Protein AF-A0A427CCU2-F1 (afdb_monomer_lite)

Radius of gyration: 13.01 Å; chains: 1; bounding box: 30×28×34 Å

pLDDT: mean 86.96, std 11.33, range [56.69, 97.38]

Foldseek 3Di:
DAKAKKKFAQDDPVQLQVLVCVQLPDWDFPDDDPQAWTWTDDVPKIWIWGDDDRIIIIMIPPDPSAPYHVRVQQSSQVSRQGKMKAQRPDRHRDRPPPRQWIWIQHPVGIDIDGDD

Secondary structure (DSSP, 8-state):
-EEEEEEEES--HHHHHHHHHHHH---EEEEEETTTEEEEEETTEEEEEEEETTEEEEEEEEE-S-SSHHHHHHHHHHHHTS-EEE-SS-SSSSPPTT-S-EEEE-SS-EEEE---

Structure (mmCIF, N/CA/C/O backbone):
data_AF-A0A427CCU2-F1
#
_entry.id   AF-A0A427CCU2-F1
#
loop_
_atom_site.group_PDB
_atom_site.id
_atom_site.type_symbol
_atom_site.label_atom_id
_atom_site.label_alt_id
_atom_site.label_comp_id
_atom_site.label_asym_id
_atom_site.label_entity_id
_atom_site.label_seq_id
_atom_site.pdbx_PDB_ins_code
_atom_site.Cartn_x
_atom_site.Cartn_y
_atom_site.Cartn_z
_atom_site.occupancy
_atom_site.B_iso_or_equiv
_atom_site.auth_seq_id
_atom_site.auth_comp_id
_atom_site.auth_asym_id
_atom_site.auth_atom_id
_atom_site.pdbx_PDB_model_num
ATOM 1 N N . MET A 1 1 ? -8.119 6.018 -14.818 1.00 58.94 1 MET A N 1
ATOM 2 C CA . MET A 1 1 ? -7.054 5.086 -14.407 1.00 58.94 1 MET A CA 1
ATOM 3 C C . MET A 1 1 ? -6.780 5.467 -12.977 1.00 58.94 1 MET A C 1
ATOM 5 O O . MET A 1 1 ? -6.551 6.650 -12.763 1.00 58.94 1 MET A O 1
ATOM 9 N N . SER A 1 2 ? -7.016 4.557 -12.040 1.00 65.31 2 SER A N 1
ATOM 10 C CA . SER A 1 2 ? -7.028 4.913 -10.624 1.00 65.31 2 SER A CA 1
ATOM 11 C C . SER A 1 2 ? -5.608 4.917 -10.090 1.00 65.31 2 SER A C 1
ATOM 13 O O . SER A 1 2 ? -4.770 4.120 -10.517 1.00 65.31 2 SER A O 1
ATOM 15 N N . GLU A 1 3 ? -5.356 5.835 -9.177 1.00 86.62 3 GLU A N 1
ATOM 16 C CA . GLU A 1 3 ? -4.120 5.912 -8.427 1.00 86.62 3 GLU A CA 1
ATOM 17 C C . GLU A 1 3 ? -4.470 5.607 -6.976 1.00 86.62 3 GLU A C 1
ATOM 19 O O . GLU A 1 3 ? -5.476 6.102 -6.467 1.00 86.62 3 GLU A O 1
ATOM 24 N N . VAL A 1 4 ? -3.716 4.707 -6.352 1.00 91.75 4 VAL A N 1
ATOM 25 C CA . VAL A 1 4 ? -4.031 4.211 -5.009 1.00 91.75 4 VAL A CA 1
ATOM 26 C C . VAL A 1 4 ? -2.793 4.214 -4.139 1.00 91.75 4 VAL A C 1
ATOM 28 O O . VAL A 1 4 ? -1.684 3.990 -4.634 1.00 91.75 4 VAL A O 1
ATOM 31 N N . ALA A 1 5 ? -3.001 4.410 -2.841 1.00 92.88 5 ALA A N 1
ATOM 32 C CA . ALA A 1 5 ? -1.922 4.372 -1.875 1.00 92.88 5 ALA A CA 1
ATOM 33 C C . ALA A 1 5 ? -2.321 3.857 -0.504 1.00 92.88 5 ALA A C 1
ATOM 35 O O . ALA A 1 5 ? -3.484 3.911 -0.095 1.00 92.88 5 ALA A O 1
ATOM 36 N N . ALA A 1 6 ? -1.320 3.327 0.193 1.00 93.69 6 ALA A N 1
ATOM 37 C CA . ALA A 1 6 ? -1.458 2.824 1.544 1.00 93.69 6 ALA A CA 1
ATOM 38 C C . ALA A 1 6 ? -0.113 2.815 2.288 1.00 93.69 6 ALA A C 1
ATOM 40 O O . ALA A 1 6 ? 0.938 2.572 1.696 1.00 93.69 6 ALA A O 1
ATOM 41 N N . TYR A 1 7 ? -0.173 2.988 3.606 1.00 93.19 7 TYR A N 1
ATOM 42 C CA . TYR A 1 7 ? 0.906 2.704 4.544 1.00 93.19 7 TYR A CA 1
ATOM 43 C C . TYR A 1 7 ? 0.769 1.288 5.088 1.00 93.19 7 TYR A C 1
ATOM 45 O O . TYR A 1 7 ? -0.250 0.936 5.676 1.00 93.19 7 TYR A O 1
ATOM 53 N N . VAL A 1 8 ? 1.813 0.483 4.960 1.00 94.06 8 VAL A N 1
ATOM 54 C CA . VAL A 1 8 ? 1.890 -0.880 5.485 1.00 94.06 8 VAL A CA 1
ATOM 55 C C . VAL A 1 8 ? 2.812 -0.892 6.697 1.00 94.06 8 VAL A C 1
ATOM 57 O O . VAL A 1 8 ? 3.975 -0.509 6.596 1.00 94.06 8 VAL A O 1
ATOM 60 N N . LEU A 1 9 ? 2.317 -1.339 7.851 1.00 93.00 9 LEU A N 1
ATOM 61 C CA . LEU A 1 9 ? 3.073 -1.298 9.103 1.00 93.00 9 LEU A CA 1
ATOM 62 C C . LEU A 1 9 ? 3.764 -2.638 9.380 1.00 93.00 9 LEU A C 1
ATOM 64 O O . LEU A 1 9 ? 3.127 -3.693 9.353 1.00 93.00 9 LEU A O 1
ATOM 68 N N . GLY A 1 10 ? 5.058 -2.594 9.718 1.00 88.69 10 GLY A N 1
ATOM 69 C CA . GLY A 1 10 ? 5.796 -3.755 10.233 1.00 88.69 10 GLY A CA 1
ATOM 70 C C . GLY A 1 10 ? 6.013 -4.894 9.230 1.00 88.69 10 GLY A C 1
ATOM 71 O O . GLY A 1 10 ? 6.199 -6.041 9.641 1.00 88.69 10 GLY A O 1
ATOM 72 N N . VAL A 1 11 ? 5.981 -4.602 7.928 1.00 91.19 11 VAL A N 1
ATOM 73 C CA . VAL A 1 11 ? 6.199 -5.585 6.858 1.00 91.19 11 VAL A CA 1
ATOM 74 C C . VAL A 1 11 ? 7.489 -5.282 6.102 1.00 91.19 11 VAL A C 1
ATOM 76 O O . VAL A 1 11 ? 7.848 -4.131 5.887 1.00 91.19 11 VAL A O 1
ATOM 79 N N . ASP A 1 12 ? 8.177 -6.346 5.694 1.00 90.88 12 ASP A N 1
ATOM 80 C CA . ASP A 1 12 ? 9.337 -6.286 4.808 1.00 90.88 12 ASP A CA 1
ATOM 81 C C . ASP A 1 12 ? 8.938 -5.907 3.369 1.00 90.88 12 ASP A C 1
ATOM 83 O O . ASP A 1 12 ? 7.979 -6.456 2.817 1.00 90.88 12 ASP A O 1
ATOM 87 N N . GLU A 1 13 ? 9.713 -5.021 2.741 1.00 91.94 13 GLU A N 1
ATOM 88 C CA . GLU A 1 13 ? 9.486 -4.544 1.367 1.00 91.94 13 GLU A CA 1
ATOM 89 C C . GLU A 1 13 ? 9.368 -5.699 0.371 1.00 91.94 13 GLU A C 1
ATOM 91 O O . GLU A 1 13 ? 8.454 -5.718 -0.456 1.00 91.94 13 GLU A O 1
ATOM 96 N N . GLY A 1 14 ? 10.227 -6.714 0.483 1.00 92.62 14 GLY A N 1
ATOM 97 C CA . GLY A 1 14 ? 10.215 -7.868 -0.410 1.00 92.62 14 GLY A CA 1
ATOM 98 C C . GLY A 1 14 ? 8.897 -8.639 -0.354 1.00 92.62 14 GLY A C 1
ATOM 99 O O . GLY A 1 14 ? 8.401 -9.086 -1.391 1.00 92.62 14 GLY A O 1
ATOM 100 N N . ARG A 1 15 ? 8.278 -8.752 0.828 1.00 95.12 15 ARG A N 1
ATOM 101 C CA . ARG A 1 15 ? 6.945 -9.367 0.971 1.00 95.12 15 ARG A CA 1
ATOM 102 C C . ARG A 1 15 ? 5.857 -8.525 0.310 1.00 95.12 15 ARG A C 1
ATOM 104 O O . ARG A 1 15 ? 5.004 -9.093 -0.373 1.00 95.12 15 ARG A O 1
ATOM 111 N N . ALA A 1 16 ? 5.894 -7.205 0.486 1.00 95.06 16 ALA A N 1
ATOM 112 C CA . ALA A 1 16 ? 4.944 -6.295 -0.151 1.00 95.06 16 ALA A CA 1
ATOM 113 C C . ALA A 1 16 ? 5.056 -6.352 -1.685 1.00 95.06 16 ALA A C 1
ATOM 115 O O . ALA A 1 16 ? 4.061 -6.587 -2.371 1.00 95.06 16 ALA A O 1
ATOM 116 N N . VAL A 1 17 ? 6.273 -6.254 -2.227 1.00 95.38 17 VAL A N 1
ATOM 117 C CA . VAL A 1 17 ? 6.535 -6.326 -3.674 1.00 95.38 17 VAL A CA 1
ATOM 118 C C . VAL A 1 17 ? 6.153 -7.691 -4.251 1.00 95.38 17 VAL A C 1
ATOM 120 O O . VAL A 1 17 ? 5.571 -7.758 -5.336 1.00 95.38 17 VAL A O 1
ATOM 123 N N . ALA A 1 18 ? 6.420 -8.788 -3.536 1.00 96.25 18 ALA A N 1
ATOM 124 C CA . ALA A 1 18 ? 6.018 -10.127 -3.969 1.00 96.25 18 ALA A CA 1
ATOM 125 C C . ALA A 1 18 ? 4.491 -10.269 -4.059 1.00 96.25 18 ALA A C 1
ATOM 127 O O . ALA A 1 18 ? 3.981 -10.823 -5.037 1.00 96.25 18 ALA A O 1
ATOM 128 N N . LEU A 1 19 ? 3.755 -9.734 -3.079 1.00 97.38 19 LEU A N 1
ATOM 129 C CA . LEU A 1 19 ? 2.295 -9.724 -3.112 1.00 97.38 19 LEU A CA 1
ATOM 130 C C . LEU A 1 19 ? 1.772 -8.887 -4.287 1.00 97.38 19 LEU A C 1
ATOM 132 O O . LEU A 1 19 ? 0.932 -9.366 -5.046 1.00 97.38 19 LEU A O 1
ATOM 136 N N . LEU A 1 20 ? 2.293 -7.676 -4.486 1.00 96.94 20 LEU A N 1
ATOM 137 C CA . LEU A 1 20 ? 1.895 -6.810 -5.602 1.00 96.94 20 LEU A CA 1
ATOM 138 C C . LEU A 1 20 ? 2.183 -7.461 -6.960 1.00 96.94 20 LEU A C 1
ATOM 140 O O . LEU A 1 20 ? 1.33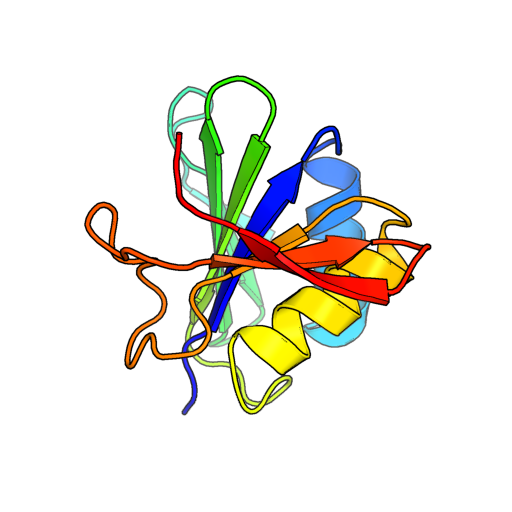8 -7.429 -7.856 1.00 96.94 20 LEU A O 1
ATOM 144 N N . SER A 1 21 ? 3.326 -8.139 -7.082 1.00 96.75 21 SER A N 1
ATOM 145 C CA . SER A 1 21 ? 3.702 -8.871 -8.296 1.00 96.75 21 SER A CA 1
ATOM 146 C C . SER A 1 21 ? 2.723 -9.999 -8.639 1.00 96.75 21 SER A C 1
ATOM 148 O O . SER A 1 21 ? 2.561 -10.347 -9.808 1.00 96.75 21 SER A O 1
ATOM 150 N N . SER A 1 22 ? 2.040 -10.574 -7.641 1.00 96.38 22 SER A N 1
ATOM 151 C CA . SER A 1 22 ? 1.050 -11.637 -7.870 1.00 96.38 22 SER A CA 1
ATOM 152 C C . SER A 1 22 ? -0.216 -11.150 -8.590 1.00 96.38 22 SER A C 1
ATOM 154 O O . SER A 1 22 ? -0.908 -11.956 -9.209 1.00 96.38 22 SER A O 1
ATOM 156 N N . VAL A 1 23 ? -0.494 -9.842 -8.543 1.00 96.44 23 VAL A N 1
ATOM 157 C CA . VAL A 1 23 ? -1.668 -9.211 -9.170 1.00 96.44 23 VAL A CA 1
ATOM 158 C C . VAL A 1 23 ? -1.277 -8.417 -10.413 1.00 96.44 23 VAL A C 1
ATOM 160 O O . VAL A 1 23 ? -1.930 -8.526 -11.448 1.00 96.44 23 VAL A O 1
ATOM 163 N N . LEU A 1 24 ? -0.206 -7.626 -10.324 1.00 95.19 24 LEU A N 1
ATOM 164 C CA . LEU A 1 24 ? 0.224 -6.699 -11.377 1.00 95.19 24 LEU A CA 1
ATOM 165 C C . LEU A 1 24 ? 1.106 -7.370 -12.443 1.00 95.19 24 LEU A C 1
ATOM 167 O O . LEU A 1 24 ? 1.358 -6.787 -13.497 1.00 95.19 24 LEU A O 1
ATOM 171 N N . GLY A 1 25 ? 1.554 -8.601 -12.186 1.00 94.56 25 GLY A N 1
ATOM 172 C CA . GLY A 1 25 ? 2.579 -9.277 -12.972 1.00 94.56 25 GLY A CA 1
ATOM 173 C C . GLY A 1 25 ? 3.992 -8.994 -12.447 1.00 94.56 25 GLY A C 1
ATOM 174 O O . GLY A 1 25 ? 4.158 -8.302 -11.444 1.00 94.56 25 GLY A O 1
ATOM 175 N N . PRO A 1 26 ? 5.032 -9.552 -13.092 1.00 94.19 26 PRO A N 1
ATOM 176 C CA . PRO A 1 26 ? 6.406 -9.444 -12.612 1.00 94.19 26 PRO A CA 1
ATOM 177 C C . PRO A 1 26 ? 6.863 -7.985 -12.527 1.00 94.19 26 PRO A C 1
ATOM 179 O O . PRO A 1 26 ? 7.009 -7.323 -13.554 1.00 94.19 26 PRO A O 1
ATOM 182 N N . LEU A 1 27 ? 7.103 -7.509 -11.306 1.00 95.31 27 LEU A N 1
ATOM 183 C CA . LEU A 1 27 ? 7.623 -6.173 -11.048 1.00 95.31 27 LEU A CA 1
ATOM 184 C C . LEU A 1 27 ? 9.149 -6.161 -11.187 1.00 95.31 27 LEU A C 1
ATOM 186 O O . LEU A 1 27 ? 9.852 -6.943 -10.543 1.00 95.31 27 LEU A O 1
ATOM 190 N N . VAL A 1 28 ? 9.667 -5.251 -12.007 1.00 93.81 28 VAL A N 1
ATOM 191 C CA . VAL A 1 28 ? 11.106 -5.017 -12.174 1.00 93.81 28 VAL A CA 1
ATOM 192 C C . VAL A 1 28 ? 11.474 -3.747 -11.425 1.00 93.81 28 VAL A C 1
ATOM 194 O O . VAL A 1 28 ? 10.868 -2.710 -11.652 1.00 93.81 28 VAL A O 1
ATOM 197 N N . CYS A 1 29 ? 12.459 -3.815 -10.528 1.00 91.56 29 CYS A N 1
ATOM 198 C CA . CYS A 1 29 ? 13.023 -2.616 -9.910 1.00 91.56 29 CYS A CA 1
ATOM 199 C C . CYS A 1 29 ? 13.840 -1.869 -10.974 1.00 91.56 29 CYS A C 1
ATOM 201 O O . CYS A 1 29 ? 14.885 -2.370 -11.392 1.00 91.56 29 CYS A O 1
ATOM 203 N N . GLU A 1 30 ? 13.353 -0.721 -11.441 1.00 85.00 30 GLU A N 1
ATOM 204 C CA . GLU A 1 30 ? 14.016 0.053 -12.502 1.00 85.00 30 GLU A CA 1
ATOM 205 C C . GLU A 1 30 ? 15.014 1.055 -11.939 1.00 85.00 30 GLU A C 1
ATOM 207 O O . GLU A 1 30 ? 16.103 1.225 -12.484 1.00 85.00 30 GLU A O 1
ATOM 212 N N . ASP A 1 31 ? 14.634 1.710 -10.847 1.00 70.38 31 ASP A N 1
ATOM 213 C CA . ASP A 1 31 ? 15.396 2.795 -10.251 1.00 70.38 31 ASP A CA 1
ATOM 214 C C . ASP A 1 31 ? 14.998 2.963 -8.781 1.00 70.38 31 ASP A C 1
ATOM 216 O O . ASP A 1 31 ? 13.969 2.458 -8.321 1.00 70.38 31 ASP A O 1
ATOM 220 N N . GLY A 1 32 ? 15.821 3.668 -8.022 1.00 66.94 32 GLY A N 1
ATOM 221 C CA . GLY A 1 32 ? 15.504 4.010 -6.648 1.00 66.94 32 GLY A CA 1
ATOM 222 C C . GLY A 1 32 ? 16.730 4.360 -5.833 1.00 66.94 32 GLY A C 1
ATOM 223 O O . GLY A 1 32 ? 17.773 3.706 -5.917 1.00 66.94 32 GLY A O 1
ATOM 224 N N . ASN A 1 33 ? 16.573 5.355 -4.969 1.00 73.50 33 ASN A N 1
ATOM 225 C CA . ASN A 1 33 ? 17.513 5.560 -3.887 1.00 73.50 33 ASN A CA 1
ATOM 226 C C . ASN A 1 33 ? 17.189 4.536 -2.780 1.00 73.50 33 ASN A C 1
ATOM 228 O O . ASN A 1 33 ? 16.126 4.662 -2.174 1.00 73.50 33 ASN A O 1
ATOM 232 N N . PRO A 1 34 ? 18.058 3.542 -2.491 1.00 66.44 34 PRO A N 1
ATOM 233 C CA . PRO A 1 34 ? 17.819 2.565 -1.419 1.00 66.44 34 PRO A CA 1
ATOM 234 C C . PRO A 1 34 ? 17.467 3.206 -0.076 1.00 66.44 34 PRO A C 1
ATOM 236 O O . PRO A 1 34 ? 16.751 2.5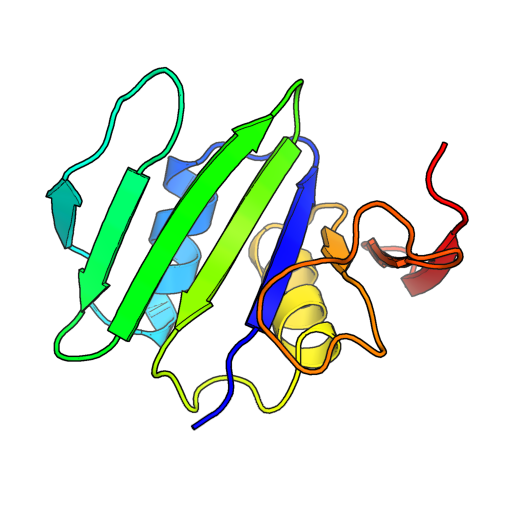97 0.709 1.00 66.44 34 PRO A O 1
ATOM 239 N N . ASP A 1 35 ? 17.951 4.423 0.161 1.00 72.00 35 ASP A N 1
ATOM 240 C CA . ASP A 1 35 ? 17.750 5.158 1.402 1.00 72.00 35 ASP A CA 1
ATOM 241 C C . ASP A 1 35 ? 16.511 6.072 1.369 1.00 72.00 35 ASP A C 1
ATOM 243 O O . ASP A 1 35 ? 16.295 6.840 2.304 1.00 72.00 35 ASP A O 1
ATOM 247 N N . SER A 1 36 ? 15.717 6.085 0.289 1.00 81.31 36 SER A N 1
ATOM 248 C CA . SER A 1 36 ? 14.561 6.993 0.178 1.00 81.31 36 SER A CA 1
ATOM 249 C C . SER A 1 36 ? 13.348 6.405 -0.531 1.00 81.31 36 SER A C 1
ATOM 251 O O . SER A 1 36 ? 12.248 6.549 -0.020 1.00 81.31 36 SER A O 1
ATOM 253 N N . PHE A 1 37 ? 13.503 5.780 -1.698 1.00 88.56 37 PHE A N 1
ATOM 254 C CA . PHE A 1 37 ? 12.377 5.204 -2.436 1.00 88.56 37 PHE A CA 1
ATOM 255 C C . PHE A 1 37 ? 12.842 4.188 -3.482 1.00 88.56 37 PHE A C 1
ATOM 257 O O . PHE A 1 37 ? 13.962 4.252 -3.998 1.00 88.56 37 PHE A O 1
ATOM 264 N N . ARG A 1 38 ? 11.944 3.283 -3.854 1.00 92.62 38 ARG A N 1
ATOM 265 C CA . ARG A 1 38 ? 12.131 2.279 -4.903 1.00 92.62 38 ARG A CA 1
ATOM 266 C C . ARG A 1 38 ? 11.007 2.368 -5.915 1.00 92.62 38 ARG A C 1
ATOM 268 O O . ARG A 1 38 ? 9.844 2.450 -5.532 1.00 92.62 38 ARG A O 1
ATOM 275 N N . ILE A 1 39 ? 11.356 2.338 -7.196 1.00 93.69 39 ILE A N 1
ATOM 276 C CA . ILE A 1 39 ? 10.400 2.330 -8.299 1.00 93.69 39 ILE A CA 1
ATOM 277 C C . ILE A 1 39 ? 10.441 0.959 -8.960 1.00 93.69 39 ILE A C 1
ATOM 279 O O . ILE A 1 39 ? 11.473 0.517 -9.476 1.00 93.69 39 ILE A O 1
ATOM 283 N N . HIS A 1 40 ? 9.290 0.300 -8.963 1.00 94.62 40 HIS A N 1
ATOM 284 C CA . HIS A 1 40 ? 9.073 -0.956 -9.653 1.00 94.62 40 HIS A CA 1
ATOM 285 C C . HIS A 1 40 ? 8.075 -0.775 -10.793 1.00 94.62 40 HIS A C 1
ATOM 287 O O . HIS A 1 40 ? 7.060 -0.104 -10.622 1.00 94.62 40 HIS A O 1
ATOM 293 N N . THR A 1 41 ? 8.311 -1.414 -11.935 1.00 94.69 41 THR A N 1
ATOM 294 C CA . THR A 1 41 ? 7.403 -1.346 -13.086 1.00 94.69 41 THR A CA 1
ATOM 295 C C . THR A 1 41 ? 6.943 -2.723 -13.547 1.00 94.69 41 THR A C 1
ATOM 297 O O . THR A 1 41 ? 7.663 -3.719 -13.445 1.00 94.69 41 THR A O 1
ATOM 300 N N . ALA A 1 42 ? 5.716 -2.779 -14.064 1.00 93.94 42 ALA A N 1
ATOM 301 C CA . ALA A 1 42 ? 5.167 -3.916 -14.799 1.00 93.94 42 ALA A CA 1
ATOM 302 C C . ALA A 1 42 ? 4.372 -3.389 -16.003 1.00 93.94 42 ALA A C 1
ATOM 304 O O . ALA A 1 42 ? 3.202 -3.010 -15.904 1.00 93.94 42 ALA A O 1
ATOM 305 N N . GLY A 1 43 ? 5.021 -3.326 -17.167 1.00 91.56 43 GLY A N 1
ATOM 306 C CA . GLY A 1 43 ? 4.433 -2.707 -18.354 1.00 91.56 43 GLY A CA 1
ATOM 307 C C . GLY A 1 43 ? 4.226 -1.205 -18.147 1.00 91.56 43 GLY A C 1
ATOM 308 O O . GLY A 1 43 ? 5.194 -0.473 -18.001 1.00 91.56 43 GLY A O 1
ATOM 309 N N . ALA A 1 44 ? 2.970 -0.751 -18.158 1.00 90.50 44 ALA A N 1
ATOM 310 C CA . ALA A 1 44 ? 2.621 0.652 -17.908 1.00 90.50 44 ALA A CA 1
ATOM 311 C C . ALA A 1 44 ? 2.370 0.969 -16.422 1.00 90.50 44 ALA A C 1
ATOM 313 O O . ALA A 1 44 ? 2.180 2.133 -16.085 1.00 90.50 44 ALA A O 1
ATOM 314 N N . VAL A 1 45 ? 2.321 -0.049 -15.556 1.00 93.75 45 VAL A N 1
ATOM 315 C CA . VAL A 1 45 ? 2.081 0.114 -14.118 1.00 93.75 45 VAL A CA 1
ATOM 316 C C . VAL A 1 45 ? 3.378 0.513 -13.429 1.00 93.75 45 VAL A C 1
ATOM 318 O O . VAL A 1 45 ? 4.406 -0.131 -13.647 1.00 93.75 45 VAL A O 1
ATOM 321 N N . THR A 1 46 ? 3.291 1.507 -12.548 1.00 93.69 46 THR A N 1
ATOM 322 C CA . THR A 1 46 ? 4.399 1.955 -11.700 1.00 93.69 46 THR A CA 1
ATOM 323 C C . THR A 1 46 ? 4.013 1.778 -10.241 1.00 93.69 46 THR A C 1
ATOM 325 O O . THR A 1 46 ? 2.944 2.214 -9.821 1.00 93.69 46 THR A O 1
ATOM 328 N N . VAL A 1 47 ? 4.886 1.148 -9.466 1.00 94.69 47 VAL A N 1
ATOM 329 C CA . VAL A 1 47 ? 4.766 0.984 -8.019 1.00 94.69 47 VAL A CA 1
ATOM 330 C C . VAL A 1 47 ? 5.922 1.727 -7.369 1.00 94.69 47 VAL A C 1
ATOM 332 O O . VAL A 1 47 ? 7.081 1.418 -7.643 1.00 94.69 47 VAL A O 1
ATOM 335 N N . VAL A 1 48 ? 5.616 2.689 -6.507 1.00 93.75 48 VAL A N 1
ATOM 336 C CA . VAL A 1 48 ? 6.613 3.395 -5.699 1.00 93.75 48 VAL A CA 1
ATOM 337 C C . VAL A 1 48 ? 6.522 2.864 -4.277 1.00 93.75 48 VAL A C 1
ATOM 339 O O . VAL A 1 48 ? 5.432 2.808 -3.714 1.00 93.75 48 VAL A O 1
ATOM 342 N N . VAL A 1 49 ? 7.651 2.448 -3.709 1.00 93.56 49 VAL A N 1
ATOM 343 C CA . VAL A 1 49 ? 7.755 2.040 -2.305 1.00 93.56 49 VAL A CA 1
ATOM 344 C C . VAL A 1 49 ? 8.700 2.992 -1.591 1.00 93.56 49 VAL A C 1
ATOM 346 O O . VAL A 1 49 ? 9.854 3.143 -1.993 1.00 93.56 49 VAL A O 1
ATOM 349 N N . ILE A 1 50 ? 8.212 3.638 -0.540 1.00 91.44 50 ILE A N 1
ATOM 350 C CA . ILE A 1 50 ? 8.943 4.622 0.254 1.00 91.44 50 ILE A CA 1
ATOM 351 C C . ILE A 1 50 ? 9.032 4.074 1.687 1.00 91.44 50 ILE A C 1
ATOM 353 O O . ILE A 1 50 ? 8.022 4.015 2.394 1.00 91.44 50 ILE A O 1
ATOM 357 N N . PRO A 1 51 ? 10.210 3.614 2.138 1.00 89.31 51 PRO A N 1
ATOM 358 C CA . PRO A 1 51 ? 10.394 3.209 3.525 1.00 89.31 51 PRO A CA 1
ATOM 359 C C . PRO A 1 51 ? 10.393 4.433 4.451 1.00 89.31 51 PRO A C 1
ATOM 361 O O . PRO A 1 51 ? 11.124 5.394 4.221 1.00 89.31 51 PRO A O 1
ATOM 364 N N . ASN A 1 52 ? 9.613 4.384 5.531 1.00 84.06 52 ASN A N 1
ATOM 365 C CA . ASN A 1 52 ? 9.526 5.459 6.519 1.00 84.06 52 ASN A CA 1
ATOM 366 C C . ASN A 1 52 ? 9.385 4.872 7.932 1.00 84.06 52 ASN A C 1
ATOM 368 O O . ASN A 1 52 ? 8.406 4.199 8.203 1.00 84.06 52 ASN A O 1
ATOM 372 N N . GLU A 1 53 ? 10.369 5.069 8.814 1.00 79.81 53 GLU A N 1
ATOM 373 C CA . GLU A 1 53 ? 10.335 4.741 10.258 1.00 79.81 53 GLU A CA 1
ATOM 374 C C . GLU A 1 53 ? 9.463 3.529 10.692 1.00 79.81 53 GLU A C 1
ATOM 376 O O . GLU A 1 53 ? 8.641 3.613 11.601 1.00 79.81 53 GLU A O 1
ATOM 381 N N . GLY A 1 54 ? 9.659 2.358 10.069 1.00 81.75 54 GLY A N 1
ATOM 382 C CA . GLY A 1 54 ? 8.951 1.112 10.427 1.00 81.75 54 GLY A CA 1
ATOM 383 C C . GLY A 1 54 ? 7.630 0.856 9.683 1.00 81.75 54 GLY A C 1
ATOM 384 O O . GLY A 1 54 ? 6.966 -0.156 9.935 1.00 81.75 54 GLY A O 1
ATOM 385 N N . MET A 1 55 ? 7.277 1.725 8.741 1.00 90.00 55 MET A N 1
ATOM 386 C CA . MET A 1 55 ? 6.215 1.541 7.759 1.00 90.00 55 MET A CA 1
ATOM 387 C C . MET A 1 55 ? 6.753 1.636 6.324 1.00 90.00 55 MET A C 1
ATOM 389 O O . MET A 1 55 ? 7.834 2.166 6.065 1.00 90.00 55 MET A O 1
ATOM 393 N N . LEU A 1 56 ? 5.984 1.092 5.387 1.00 92.69 56 LEU A N 1
ATOM 394 C CA . LEU A 1 56 ? 6.194 1.244 3.953 1.00 92.69 56 LEU A CA 1
ATOM 395 C C . LEU A 1 56 ? 5.024 2.024 3.384 1.00 92.69 56 LEU A C 1
ATOM 397 O O . LEU A 1 56 ? 3.883 1.576 3.471 1.00 92.69 56 LEU A O 1
ATOM 401 N N . GLU A 1 57 ? 5.302 3.164 2.785 1.00 92.56 57 GLU A N 1
ATOM 402 C CA . GLU A 1 57 ? 4.342 3.853 1.943 1.00 92.56 57 GLU A CA 1
ATOM 403 C C . GLU A 1 57 ? 4.414 3.273 0.534 1.00 92.56 57 GLU A C 1
ATOM 405 O O . GLU A 1 57 ? 5.495 3.130 -0.038 1.00 92.56 57 GLU A O 1
ATOM 410 N N . ILE A 1 58 ? 3.265 2.869 0.003 1.00 94.44 58 ILE A N 1
ATOM 411 C CA . ILE A 1 58 ? 3.172 2.211 -1.295 1.00 94.44 58 ILE A CA 1
ATOM 412 C C . ILE A 1 58 ? 2.185 2.973 -2.155 1.00 94.44 58 ILE A C 1
ATOM 414 O O . ILE A 1 58 ? 1.009 3.067 -1.800 1.00 94.44 58 ILE A O 1
ATOM 418 N N . TRP A 1 59 ? 2.649 3.436 -3.309 1.00 94.06 59 TRP A N 1
ATOM 419 C CA . TRP A 1 59 ? 1.829 4.074 -4.332 1.00 94.06 59 TRP A CA 1
ATOM 420 C C . TRP A 1 59 ? 1.768 3.181 -5.559 1.00 94.06 59 TRP A C 1
ATOM 422 O O . TRP A 1 59 ? 2.791 2.659 -6.010 1.00 94.06 59 TRP A O 1
ATOM 432 N N . VAL A 1 60 ? 0.577 3.011 -6.124 1.00 93.88 60 VAL A N 1
ATOM 433 C CA . VAL A 1 60 ? 0.393 2.304 -7.391 1.00 93.88 60 VAL A CA 1
ATOM 434 C C . VAL A 1 60 ? -0.253 3.245 -8.390 1.00 93.88 60 VAL A C 1
ATOM 436 O O . VAL A 1 60 ? -1.416 3.629 -8.258 1.00 93.88 60 VAL A O 1
ATOM 439 N N . HIS A 1 61 ? 0.507 3.555 -9.432 1.00 91.88 61 HIS A N 1
ATOM 440 C CA . HIS A 1 61 ? 0.063 4.345 -10.562 1.00 91.88 61 HIS A CA 1
ATOM 441 C C . HIS A 1 61 ? -0.285 3.448 -11.738 1.00 91.88 61 HIS A C 1
ATOM 443 O O . HIS A 1 61 ? 0.274 2.368 -11.955 1.00 91.88 61 HIS A O 1
ATOM 449 N N . HIS A 1 62 ? -1.194 3.960 -12.551 1.00 90.56 62 HIS A N 1
ATOM 450 C CA . HIS A 1 62 ? -1.552 3.391 -13.836 1.00 90.56 62 HIS A CA 1
ATOM 451 C C . HIS A 1 62 ? -2.145 1.971 -13.819 1.00 90.56 62 HIS A C 1
ATOM 453 O O . HIS A 1 62 ? -2.106 1.258 -14.823 1.00 90.56 62 HIS A O 1
ATOM 459 N N . SER A 1 63 ? -2.764 1.579 -12.703 1.00 88.56 63 SER A N 1
ATOM 460 C CA . SER A 1 63 ? -3.439 0.289 -12.547 1.00 88.56 63 SER A CA 1
ATOM 461 C C . SER A 1 63 ? -4.968 0.430 -12.562 1.00 88.56 63 SER A C 1
ATOM 463 O O . SER A 1 63 ? -5.535 1.502 -12.352 1.00 88.56 63 SER A O 1
ATOM 465 N N . GLN A 1 64 ? -5.651 -0.677 -12.853 1.00 89.75 64 GLN A N 1
ATOM 466 C CA . GLN A 1 64 ? -7.098 -0.844 -12.653 1.00 89.75 64 GLN A CA 1
ATOM 467 C C . GLN A 1 64 ? -7.405 -2.013 -11.706 1.00 89.75 64 GLN A C 1
ATOM 469 O O . GLN A 1 64 ? -8.553 -2.432 -11.603 1.00 89.75 64 GLN A O 1
ATOM 474 N N . ALA A 1 65 ? -6.383 -2.568 -11.043 1.00 92.06 65 ALA A N 1
ATOM 475 C CA . ALA A 1 65 ? -6.544 -3.707 -10.142 1.00 92.06 65 ALA A CA 1
ATOM 476 C C . ALA A 1 65 ? -7.381 -3.368 -8.897 1.00 92.06 65 ALA A C 1
ATOM 478 O O . ALA A 1 65 ? -8.011 -4.259 -8.338 1.00 92.06 65 ALA A O 1
ATOM 479 N N . TRP A 1 66 ? -7.404 -2.092 -8.503 1.00 93.06 66 TRP A N 1
ATOM 480 C CA . TRP A 1 66 ? -8.178 -1.577 -7.377 1.00 93.06 66 TRP A CA 1
ATOM 481 C C . TRP A 1 66 ? -8.888 -0.293 -7.793 1.00 93.06 66 TRP A C 1
ATOM 483 O O . TRP A 1 66 ? -8.305 0.546 -8.488 1.00 93.06 66 TRP A O 1
ATOM 493 N N . ALA A 1 67 ? -10.146 -0.137 -7.384 1.00 89.50 67 ALA A N 1
ATOM 494 C CA . ALA A 1 67 ? -10.940 1.042 -7.705 1.00 89.50 67 ALA A CA 1
ATOM 495 C C . ALA A 1 67 ? -10.608 2.237 -6.797 1.00 89.50 67 ALA A C 1
ATOM 497 O O . ALA A 1 67 ? -10.824 3.375 -7.216 1.00 89.50 67 ALA A O 1
ATOM 498 N N . SER A 1 68 ? -10.090 1.990 -5.587 1.00 90.31 68 SER A N 1
ATOM 499 C CA . SER A 1 68 ? -9.773 3.019 -4.587 1.00 90.31 68 SER A CA 1
ATOM 500 C C . SER A 1 68 ? -8.701 2.579 -3.578 1.00 90.31 68 SER A C 1
ATOM 502 O O . SER A 1 68 ? -8.439 1.382 -3.414 1.00 90.31 68 SER A O 1
ATOM 504 N N . SER A 1 69 ? -8.116 3.546 -2.860 1.00 91.81 69 SER A N 1
ATOM 505 C CA . SER A 1 69 ? -7.141 3.306 -1.783 1.00 91.81 69 SER A CA 1
ATOM 506 C C . SER A 1 69 ? -7.671 2.388 -0.668 1.00 91.81 69 SER A C 1
ATOM 508 O O . SER A 1 69 ? -6.946 1.472 -0.287 1.00 91.81 69 SER A O 1
ATOM 510 N N . PRO A 1 70 ? -8.939 2.482 -0.211 1.00 92.62 70 PRO A N 1
ATOM 511 C CA . PRO A 1 70 ? -9.511 1.491 0.706 1.00 92.62 70 PRO A CA 1
ATOM 512 C C . PRO A 1 70 ? -9.549 0.059 0.166 1.00 92.62 70 PRO A C 1
ATOM 514 O O . PRO A 1 70 ? -9.305 -0.891 0.906 1.00 92.62 70 PRO A O 1
ATOM 517 N N . GLU A 1 71 ? -9.876 -0.140 -1.114 1.00 93.25 71 GLU A N 1
ATOM 518 C CA . GLU A 1 71 ? -9.870 -1.482 -1.712 1.00 93.25 71 GLU A CA 1
ATOM 519 C C . GLU A 1 71 ? -8.447 -2.047 -1.782 1.00 93.25 71 GLU A C 1
ATOM 521 O O . GLU A 1 71 ? -8.212 -3.207 -1.434 1.00 93.25 71 GLU A O 1
ATOM 526 N N . PHE A 1 72 ? -7.492 -1.196 -2.150 1.00 94.88 72 PHE A N 1
ATOM 527 C CA . PHE A 1 72 ? -6.075 -1.526 -2.145 1.00 94.88 72 PHE A CA 1
ATOM 528 C C . PHE A 1 72 ? -5.555 -1.860 -0.737 1.00 94.88 72 PHE A C 1
ATOM 530 O O . PHE A 1 72 ? -4.897 -2.884 -0.543 1.00 94.88 72 PHE A O 1
ATOM 537 N N . ALA A 1 73 ? -5.915 -1.061 0.269 1.00 94.50 73 ALA A N 1
ATOM 538 C CA . ALA A 1 73 ? -5.526 -1.278 1.657 1.00 94.50 73 ALA A CA 1
ATOM 539 C C . ALA A 1 73 ? -6.073 -2.599 2.214 1.00 94.50 73 ALA A C 1
ATOM 541 O O . ALA A 1 73 ? -5.338 -3.333 2.874 1.00 94.50 73 ALA A O 1
ATOM 542 N N . ARG A 1 74 ? -7.325 -2.961 1.891 1.00 95.44 74 ARG A N 1
ATOM 543 C CA . ARG A 1 74 ? -7.898 -4.272 2.254 1.00 95.44 74 ARG A CA 1
ATOM 544 C C . ARG A 1 74 ? -7.123 -5.422 1.627 1.00 95.44 74 ARG A C 1
ATOM 546 O O . ARG A 1 74 ? -6.847 -6.411 2.304 1.00 95.44 74 ARG A O 1
ATOM 553 N N . PHE A 1 75 ? -6.770 -5.297 0.347 1.00 96.44 75 PHE A N 1
ATOM 554 C CA . PHE A 1 75 ? -5.964 -6.298 -0.346 1.00 96.44 75 PHE A CA 1
ATOM 555 C C . PHE A 1 75 ? -4.604 -6.495 0.340 1.00 96.44 75 PHE A C 1
ATOM 557 O O . PHE A 1 75 ? -4.219 -7.633 0.617 1.00 96.44 75 PHE A O 1
ATOM 564 N N . LEU A 1 76 ? -3.908 -5.402 0.663 1.00 96.44 76 LEU A N 1
ATOM 565 C CA . LEU A 1 76 ? -2.622 -5.449 1.358 1.00 96.44 76 LEU A CA 1
ATOM 566 C C . LEU A 1 76 ? -2.752 -6.045 2.764 1.00 96.44 76 LEU A C 1
ATOM 568 O O . LEU A 1 76 ? -1.999 -6.957 3.099 1.00 96.44 76 LEU A O 1
ATOM 572 N N . ALA A 1 77 ? -3.719 -5.589 3.564 1.00 96.00 77 ALA A N 1
ATOM 573 C CA . ALA A 1 77 ? -3.924 -6.068 4.931 1.00 96.00 77 ALA A CA 1
ATOM 574 C C . ALA A 1 77 ? -4.215 -7.574 4.959 1.00 96.00 77 ALA A C 1
ATOM 576 O O . ALA A 1 77 ? -3.621 -8.313 5.746 1.00 96.00 77 ALA A O 1
ATOM 577 N N . ALA A 1 78 ? -5.072 -8.049 4.050 1.00 95.06 78 ALA A N 1
ATOM 578 C CA . ALA A 1 78 ? -5.395 -9.465 3.930 1.00 95.06 78 ALA A CA 1
ATOM 579 C C . ALA A 1 78 ? -4.208 -10.299 3.420 1.00 95.06 78 ALA A C 1
ATOM 581 O O . ALA A 1 78 ? -3.942 -11.374 3.954 1.00 95.06 78 ALA A O 1
ATOM 582 N N . GLY A 1 79 ? -3.490 -9.823 2.398 1.00 95.12 79 GLY A N 1
ATOM 583 C CA . GLY A 1 79 ? -2.400 -10.577 1.772 1.00 95.12 79 GLY A CA 1
ATOM 584 C C . GLY A 1 79 ? -1.100 -10.595 2.581 1.00 95.12 79 GLY A C 1
ATOM 585 O O . GLY A 1 79 ? -0.341 -11.562 2.505 1.00 95.12 79 GLY A O 1
ATOM 586 N N . LEU A 1 80 ? -0.834 -9.545 3.359 1.00 94.94 80 LEU A N 1
ATOM 587 C CA . LEU A 1 80 ? 0.362 -9.428 4.203 1.00 94.94 80 LEU A CA 1
ATOM 588 C C . LEU A 1 80 ? 0.102 -9.821 5.659 1.00 94.94 80 LEU A C 1
ATOM 590 O O . LEU A 1 80 ? 1.062 -10.045 6.403 1.00 94.94 80 LEU A O 1
ATOM 594 N N . GLU A 1 81 ? -1.173 -9.952 6.032 1.00 94.38 81 GLU A N 1
ATOM 595 C CA . GLU A 1 81 ? -1.647 -10.214 7.389 1.00 94.38 81 GLU A CA 1
ATOM 596 C C . GLU A 1 81 ? -1.124 -9.195 8.413 1.00 94.38 81 GLU A C 1
ATOM 598 O O . GLU A 1 81 ? -0.660 -9.552 9.501 1.00 94.38 81 GLU A O 1
ATOM 603 N N . CYS A 1 82 ? -1.179 -7.917 8.044 1.00 93.81 82 CYS A N 1
ATOM 604 C CA . CYS A 1 82 ? -0.635 -6.801 8.811 1.00 93.81 82 CYS A CA 1
ATOM 605 C C . CYS A 1 82 ? -1.652 -5.666 8.958 1.00 93.81 82 CYS A C 1
ATOM 607 O O . CYS A 1 82 ? -2.748 -5.714 8.400 1.00 93.81 82 CYS A O 1
ATOM 609 N N . THR A 1 83 ? -1.257 -4.628 9.692 1.00 94.31 83 THR A N 1
ATOM 610 C CA . THR A 1 83 ? -2.000 -3.370 9.745 1.00 94.31 83 THR A CA 1
ATOM 611 C C . THR A 1 83 ? -1.640 -2.514 8.537 1.00 94.31 83 THR A C 1
ATOM 613 O O . THR A 1 83 ? -0.461 -2.351 8.208 1.00 94.31 83 THR A O 1
ATOM 616 N N . VAL A 1 84 ? -2.658 -1.967 7.884 1.00 94.44 84 VAL A N 1
ATOM 617 C CA . VAL A 1 84 ? -2.526 -1.054 6.750 1.00 94.44 84 VAL A CA 1
ATOM 618 C C . VAL A 1 84 ? -3.358 0.188 7.018 1.00 94.44 84 VAL A C 1
ATOM 620 O O . VAL A 1 84 ? -4.466 0.088 7.538 1.00 94.44 84 VAL A O 1
ATOM 623 N N . ARG A 1 85 ? -2.836 1.360 6.669 1.00 93.19 85 ARG A N 1
ATOM 624 C CA . ARG A 1 85 ? -3.564 2.627 6.724 1.00 93.19 85 ARG A CA 1
ATOM 625 C C . ARG A 1 85 ? -3.675 3.219 5.332 1.00 93.19 85 ARG A C 1
ATOM 627 O O . ARG A 1 85 ? -2.748 3.101 4.542 1.00 93.19 85 ARG A O 1
ATOM 634 N N . CYS A 1 86 ? -4.783 3.867 5.029 1.00 91.12 86 CYS A N 1
ATOM 635 C CA . CYS A 1 86 ? -4.930 4.661 3.814 1.00 91.12 86 CYS A CA 1
ATOM 636 C C . CYS A 1 86 ? -5.792 5.883 4.101 1.00 91.12 86 CYS A C 1
ATOM 638 O O . CYS A 1 86 ? -6.564 5.881 5.060 1.00 91.12 86 CYS A O 1
ATOM 640 N N . ASP A 1 87 ? -5.670 6.905 3.268 1.00 88.06 87 ASP A N 1
ATOM 641 C CA . ASP A 1 87 ? -6.651 7.980 3.245 1.00 88.06 87 ASP A CA 1
ATOM 642 C C . ASP A 1 87 ? -7.865 7.510 2.416 1.00 88.06 87 ASP A C 1
ATOM 644 O O . ASP A 1 87 ? -7.705 7.156 1.240 1.00 88.06 87 ASP A O 1
ATOM 648 N N . PRO A 1 88 ? -9.065 7.411 3.022 1.00 80.25 88 PRO A N 1
ATOM 649 C CA . PRO A 1 88 ? -10.257 6.949 2.323 1.00 80.25 88 PRO A CA 1
ATOM 650 C C . PRO A 1 88 ? -10.803 7.961 1.309 1.00 80.25 88 PRO A C 1
ATOM 652 O O . PRO A 1 88 ? -11.526 7.546 0.399 1.00 80.25 88 PRO A O 1
ATOM 655 N N . ASP A 1 89 ? -10.460 9.239 1.462 1.00 76.88 89 ASP A N 1
ATOM 656 C CA . ASP A 1 89 ? -10.949 10.360 0.661 1.00 76.88 89 ASP A CA 1
ATOM 657 C C . ASP A 1 89 ? -9.887 10.886 -0.322 1.00 76.88 89 ASP A C 1
ATOM 659 O O . ASP A 1 89 ? -10.165 11.801 -1.098 1.00 76.88 89 ASP A O 1
ATOM 663 N N . ALA A 1 90 ? -8.688 10.293 -0.337 1.00 69.75 90 ALA A N 1
ATOM 664 C CA . ALA A 1 90 ? -7.624 10.687 -1.251 1.00 69.75 90 ALA A CA 1
ATOM 665 C C . ALA A 1 90 ? -8.047 10.543 -2.724 1.00 69.75 90 ALA A C 1
ATOM 667 O O . ALA A 1 90 ? -8.348 9.454 -3.222 1.00 69.75 90 ALA A O 1
ATOM 668 N N . GLU A 1 91 ? -8.036 11.674 -3.434 1.00 61.84 91 GLU A N 1
ATOM 669 C CA . GLU A 1 91 ? -8.331 11.759 -4.871 1.00 61.84 91 GLU A CA 1
ATOM 670 C C . GLU A 1 91 ? -7.125 11.375 -5.752 1.00 61.84 91 GLU A C 1
ATOM 672 O O . GLU A 1 91 ? -7.270 11.180 -6.960 1.00 61.84 91 GLU A O 1
ATOM 677 N N . ALA A 1 92 ? -5.940 11.265 -5.148 1.00 62.34 92 ALA A N 1
ATOM 678 C CA . ALA A 1 92 ? -4.657 10.959 -5.773 1.00 62.34 92 ALA A CA 1
ATOM 679 C C . ALA A 1 92 ? -3.914 9.900 -4.919 1.00 62.34 92 ALA A C 1
ATOM 681 O O . ALA A 1 92 ? -4.334 9.629 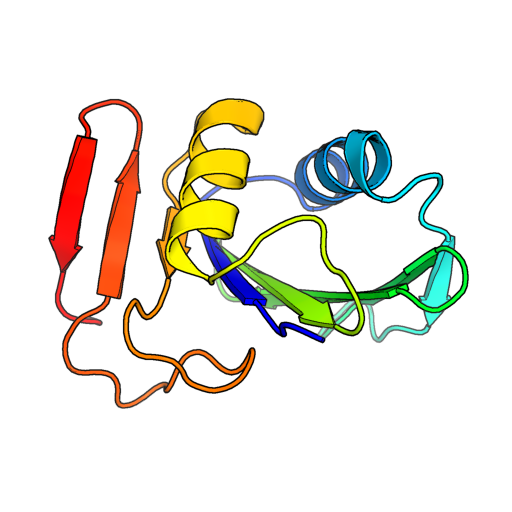-3.795 1.00 62.34 92 ALA A O 1
ATOM 682 N N . PRO A 1 93 ? -2.822 9.277 -5.396 1.00 57.62 93 PRO A N 1
ATOM 683 C CA . PRO A 1 93 ? -2.079 8.276 -4.633 1.00 57.62 93 PRO A CA 1
ATOM 684 C C . PRO A 1 93 ? -1.226 8.916 -3.532 1.00 57.62 93 PRO A C 1
ATOM 686 O O . PRO A 1 93 ? -0.499 8.218 -2.844 1.00 57.62 93 PRO A O 1
ATOM 689 N N . ASP A 1 94 ? -1.277 10.231 -3.358 1.00 60.16 94 ASP A N 1
ATOM 690 C CA . ASP A 1 94 ? -0.707 10.843 -2.173 1.00 60.16 94 ASP A CA 1
ATOM 691 C C . ASP A 1 94 ? -1.693 10.677 -1.023 1.00 60.16 94 ASP A C 1
ATOM 693 O O . ASP A 1 94 ? -2.852 11.095 -1.100 1.00 60.16 94 ASP A O 1
ATOM 697 N N . ILE A 1 95 ? -1.221 10.063 0.057 1.00 62.09 95 ILE A N 1
ATOM 698 C CA . ILE A 1 95 ? -1.913 10.157 1.334 1.00 62.09 95 ILE A CA 1
ATOM 699 C C . ILE A 1 95 ? -1.625 11.558 1.861 1.00 62.09 95 ILE A C 1
ATOM 701 O O . ILE A 1 95 ? -0.463 11.901 2.080 1.00 62.09 95 ILE A O 1
ATOM 705 N N . ASP A 1 96 ? -2.665 12.379 2.030 1.00 63.16 96 ASP A N 1
ATOM 706 C CA . ASP A 1 96 ? -2.480 13.742 2.517 1.00 63.16 96 ASP A CA 1
ATOM 707 C C . ASP A 1 96 ? -1.846 13.682 3.923 1.00 63.16 96 ASP A C 1
ATOM 709 O O . ASP A 1 96 ? -2.453 13.133 4.850 1.00 63.16 96 ASP A O 1
ATOM 713 N N . PRO A 1 97 ? -0.631 14.227 4.131 1.00 59.38 97 PRO A N 1
ATOM 714 C CA . PRO A 1 97 ? -0.010 14.265 5.454 1.00 59.38 97 PRO A CA 1
ATOM 715 C C . PRO A 1 97 ? -0.811 15.114 6.454 1.00 59.38 97 PRO A C 1
ATOM 717 O O . PRO A 1 97 ? -0.582 15.021 7.660 1.00 59.38 97 PRO A O 1
ATOM 720 N N . CYS A 1 98 ? -1.735 15.946 5.970 1.00 56.69 98 CYS A N 1
ATOM 721 C CA . CYS A 1 98 ? -2.696 16.711 6.754 1.00 56.69 98 CYS A CA 1
ATOM 722 C C . CYS A 1 98 ? -4.070 16.033 6.866 1.00 56.69 98 CYS A C 1
ATOM 724 O O . CYS A 1 98 ? -4.988 16.654 7.399 1.00 56.69 98 CYS A O 1
ATOM 726 N N . SER A 1 99 ? -4.234 14.797 6.383 1.00 63.22 99 SER A N 1
ATOM 727 C CA . SER A 1 99 ? -5.495 14.067 6.504 1.00 63.22 99 SER A CA 1
ATOM 728 C C . SER A 1 99 ? -5.856 13.902 7.976 1.00 63.22 99 SER A C 1
ATOM 730 O O . SER A 1 99 ? -5.117 13.289 8.736 1.00 63.22 99 SER A O 1
ATOM 732 N N . ASP A 1 100 ? -6.997 14.432 8.409 1.00 66.69 100 ASP A N 1
ATOM 733 C CA . ASP A 1 100 ? -7.415 14.354 9.815 1.00 66.69 100 ASP A CA 1
ATOM 734 C C . ASP A 1 100 ? -7.850 12.928 10.226 1.00 66.69 100 ASP A C 1
ATOM 736 O O . ASP A 1 100 ? -8.060 12.648 11.412 1.00 66.69 100 ASP A O 1
ATOM 740 N N . ALA A 1 101 ? -8.010 12.019 9.257 1.00 79.44 101 ALA A N 1
ATOM 741 C CA . ALA A 1 101 ? -8.582 10.696 9.453 1.00 79.44 101 ALA A CA 1
ATOM 742 C C . ALA A 1 101 ? -8.048 9.682 8.430 1.00 79.44 101 ALA A C 1
ATOM 744 O O . ALA A 1 101 ? -8.370 9.733 7.249 1.00 79.44 101 ALA A O 1
ATOM 745 N N . LEU A 1 102 ? -7.310 8.684 8.908 1.00 87.06 102 LEU A N 1
ATOM 746 C CA . LEU A 1 102 ? -6.897 7.533 8.113 1.00 87.06 102 LEU A CA 1
ATOM 747 C C . LEU A 1 102 ? -7.814 6.342 8.395 1.00 87.06 102 LEU A C 1
ATOM 749 O O . LEU A 1 102 ? -8.212 6.091 9.535 1.00 87.06 102 LEU A O 1
ATOM 753 N N . LEU A 1 103 ? -8.112 5.564 7.362 1.00 90.38 103 LEU A N 1
ATOM 754 C CA . LEU A 1 103 ? -8.727 4.252 7.498 1.00 90.38 103 LEU A CA 1
ATOM 755 C C . LEU A 1 103 ? -7.637 3.231 7.826 1.00 90.38 103 LEU A C 1
ATOM 757 O O . LEU A 1 103 ? -6.796 2.930 6.982 1.00 90.38 103 LEU A O 1
ATOM 761 N N . GLU A 1 104 ? -7.667 2.692 9.041 1.00 94.19 104 GLU A N 1
ATOM 762 C CA . GLU A 1 104 ? -6.823 1.588 9.489 1.00 94.19 104 GLU A CA 1
ATOM 763 C C . GLU A 1 104 ? -7.556 0.255 9.318 1.00 94.19 104 GLU A C 1
ATOM 765 O O . GLU A 1 104 ? -8.720 0.109 9.700 1.00 94.19 104 GLU A O 1
ATOM 770 N N . ILE A 1 105 ? -6.854 -0.718 8.745 1.00 94.81 105 ILE A N 1
ATOM 771 C CA . ILE A 1 105 ? -7.358 -2.050 8.428 1.00 94.81 105 ILE A CA 1
ATOM 772 C C . ILE A 1 105 ? -6.382 -3.079 8.981 1.00 94.81 105 ILE A C 1
ATOM 774 O O . ILE A 1 105 ? -5.188 -3.040 8.680 1.00 94.81 105 ILE A O 1
ATOM 778 N N . ASP A 1 106 ? -6.891 -4.015 9.769 1.00 92.75 106 ASP A N 1
ATOM 779 C CA . ASP A 1 106 ? -6.132 -5.144 10.299 1.00 92.75 106 ASP A CA 1
ATOM 780 C C . ASP A 1 106 ? -7.012 -6.407 10.393 1.00 92.75 106 ASP A C 1
ATOM 782 O O . ASP A 1 106 ? -8.07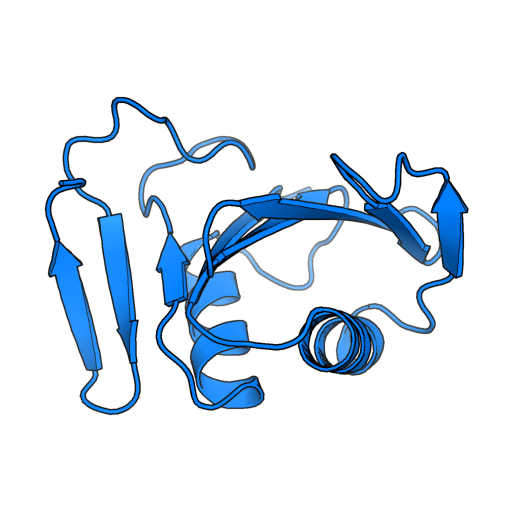7 -6.501 9.781 1.00 92.75 106 ASP A O 1
ATOM 786 N N . ARG A 1 107 ? -6.556 -7.420 11.143 1.00 86.88 107 ARG A N 1
ATOM 787 C CA . ARG A 1 107 ? -7.296 -8.678 11.340 1.00 86.88 107 ARG A CA 1
ATOM 788 C C . ARG A 1 107 ? -8.589 -8.520 12.151 1.00 86.88 107 ARG A C 1
ATOM 790 O O . ARG A 1 107 ? -9.446 -9.398 12.071 1.00 86.88 107 ARG A O 1
ATOM 797 N N . GLU A 1 108 ? -8.709 -7.477 12.965 1.00 86.81 108 GLU A N 1
ATOM 798 C CA . GLU A 1 108 ? -9.877 -7.210 13.810 1.00 86.81 108 GLU A CA 1
ATOM 799 C C . GLU A 1 108 ? -10.969 -6.452 13.046 1.00 86.81 108 GLU A C 1
ATOM 801 O O . GLU A 1 108 ? -12.150 -6.580 13.377 1.00 86.81 108 GLU A O 1
ATOM 806 N N . GLY A 1 109 ? -10.594 -5.710 12.001 1.00 89.19 109 GLY A N 1
ATOM 807 C CA . GLY A 1 109 ? -11.522 -5.053 11.089 1.00 89.19 109 GLY A CA 1
ATOM 808 C C . GLY A 1 109 ? -11.020 -3.699 10.604 1.00 89.19 109 GLY A C 1
ATOM 809 O O . GLY A 1 109 ? -9.821 -3.457 10.494 1.00 89.19 109 GLY A O 1
ATOM 810 N N . GLU A 1 110 ? -11.971 -2.820 10.295 1.00 93.94 110 GLU A N 1
ATOM 811 C CA . GLU A 1 110 ? -11.727 -1.476 9.769 1.00 93.94 110 GLU A CA 1
ATOM 812 C C . GLU A 1 110 ? -12.122 -0.420 10.804 1.00 93.94 110 GLU A C 1
ATOM 814 O O . GLU A 1 110 ? -13.208 -0.492 11.391 1.00 93.94 110 GLU A O 1
ATOM 819 N N . ARG A 1 111 ? -11.259 0.574 11.022 1.00 93.31 111 ARG A N 1
ATOM 820 C CA . ARG A 1 111 ? -11.496 1.680 11.961 1.00 93.31 111 ARG A CA 1
ATOM 821 C C . ARG A 1 111 ? -10.885 2.981 11.446 1.00 93.31 111 ARG A C 1
ATOM 823 O O . ARG A 1 111 ? -9.857 2.966 10.783 1.00 93.31 111 ARG A O 1
ATOM 830 N N . ILE A 1 112 ? -11.498 4.112 11.787 1.00 91.38 112 ILE A N 1
ATOM 831 C CA . ILE A 1 112 ? -10.918 5.434 11.517 1.00 91.38 112 ILE A CA 1
ATOM 832 C C . ILE A 1 112 ? -9.965 5.806 12.654 1.00 91.38 112 ILE A C 1
ATOM 834 O O . ILE A 1 112 ? -10.334 5.700 13.827 1.00 91.38 112 ILE A O 1
ATOM 838 N N . VAL A 1 113 ? -8.756 6.246 12.309 1.00 86.94 113 VAL A N 1
ATOM 839 C CA . VAL A 1 113 ? -7.716 6.693 13.245 1.00 86.94 113 VAL A CA 1
ATOM 840 C C . VAL A 1 113 ? -7.225 8.085 12.868 1.00 86.94 113 VAL A C 1
ATOM 842 O O . VAL A 1 113 ? -7.138 8.424 11.694 1.00 86.94 113 VAL A O 1
ATOM 845 N N . THR A 1 114 ? -6.880 8.898 13.860 1.00 79.31 114 THR A N 1
ATOM 846 C CA . THR A 1 114 ? -6.201 10.178 13.628 1.00 79.31 114 THR A CA 1
ATOM 847 C C . THR A 1 114 ? -4.704 9.931 13.413 1.00 79.31 114 THR A C 1
ATOM 849 O O . THR A 1 114 ? -4.124 9.159 14.191 1.00 79.31 114 THR A O 1
ATOM 852 N N . PRO A 1 115 ? -4.049 10.576 12.431 1.00 66.81 115 PRO A N 1
ATOM 853 C CA . PRO A 1 115 ? -2.593 10.562 12.359 1.00 66.81 115 PRO A CA 1
ATOM 854 C C . PRO A 1 115 ? -2.040 11.171 13.648 1.00 66.81 115 PRO A C 1
ATOM 856 O O . PRO A 1 115 ? -2.568 12.160 14.155 1.00 66.81 115 PRO A O 1
ATOM 859 N N . THR A 1 116 ? -1.057 10.501 14.243 1.00 58.81 116 THR A N 1
ATOM 860 C CA . THR A 1 116 ? -0.471 10.889 15.536 1.00 58.81 116 THR A CA 1
ATOM 861 C C . THR A 1 116 ? 0.869 11.558 15.322 1.00 58.81 116 THR A C 1
ATOM 863 O O . THR A 1 116 ? 1.580 11.106 14.399 1.00 58.81 116 THR A O 1
#

Sequence (116 aa):
MSEVAAYVLGVDEGRAVALLSSVLGPLVCEDGNPDSFRIHTAGAVTVVVIPNEGMLEIWVHHSQAWASSPEFARFLAAGLECTVRCDPDAEAPDIDPCSDALLEIDREGERIVTPT

=== Feature glossary ===
Legend for the data blocks above and below:

— What the protein is —

Sequence gives the chain of amino acids in standard one-letter code (A=alanine, C=cysteine, …, Y=tyrosine), read N→C. It is the only feature that is directly encoded by the gene; all structural features are derived from the folded form of this sequence.

The annotation block draws on four external resources. InterPro: which protein families and domains the sequence belongs to. GO: standardized terms for what the protein does, what process it participates in, and where in the cell it acts. CATH: which structural fold it has in the CATH hierarchy. Organism: the species of origin.

— Where its atoms are —

Atomic coordinates in PDBx/mmCIF format — the same representation the Protein Data Bank distributes. Each line of the _atom_site loop places one backbone atom in Cartesian space (units: ångströms, origin: arbitrary).

Six rendered views show the 3D structure from the faces of a cube — i.e. along ±x, ±y, ±z. Rendering representation is drawn randomly per protein from cartoon (secondary-structure ribbons), sticks (backbone bonds), or molecular surface; coloring is either N→C rainbow (blue at the N-terminus through red at the C-terminus) or one color per chain.

— Local backbone conformation —

DSSP 8-state secondary structure assigns each residue one of H (α-helix), G (3₁₀-helix), I (π-helix), E (extended β-strand), B (isolated β-bridge), T (hydrogen-bonded turn), S (bend), or '-' (coil). The assignment is computed from backbone hydrogen-bond geometry via the Kabsch–Sander algorithm.

P-SEA three-state annotation labels each residue as helix, strand, or coil based purely on the geometry of the Cα trace. It serves as a fallback when the full backbone (and thus DSSP) is unavailable.

φ (phi) and ψ (psi) are the two rotatable backbone dihedrals per residue: φ is the C(i-1)–N–Cα–C torsion, ψ is the N–Cα–C–N(i+1) torsion, both in degrees on (−180°, 180°]. α-helical residues cluster near (−60°, −45°); β-strand residues near (−120°, +130°). A Ramachandran plot is simply a scatter of (φ, ψ) for every residue.

— Global shape and packing —

Radius of gyration (Rg) is the root-mean-square distance of Cα atoms from their centroid — a single number for overall size and compactness. A globular domain of N residues has Rg ≈ 2.2·N^0.38 Å; an extended or disordered chain has a much larger Rg. The Cα contact count is the number of residue pairs whose Cα atoms are within 8 Å and are more than four positions apart in sequence — a standard proxy for tertiary packing density. The bounding box is the smallest axis-aligned box enclosing all Cα atoms.

Accessible surface area quantifies burial. A residue with SASA near zero is packed into the hydrophobic core; one with SASA >100 Å² sits on the surface. Computed here via the Shrake–Rupley numerical algorithm with a 1.4 Å probe.

The contact map is a binary N×N matrix image: pixel (i, j) is dark where Cα_i and Cα_j are within 8 Å and |i−j|>4. Because the |i−j|>4 filter removes local helical contacts, off-diagonal stripes parallel to the main diagonal indicate parallel β-sheets; st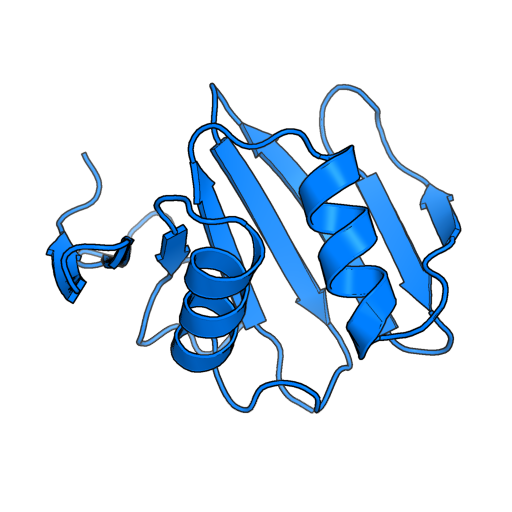ripes perpendicular to it indicate antiparallel β-sheets. The Ramachandran plot scatters every residue's (φ, ψ) pair against the sterically allowed regions. The PAE heatmap renders the predicted-aligned-error matrix.

— Structural neighborhood —

A 3Di character summarizes, for each residue, the relative orientation of the Cα frame of its nearest spatial neighbor. Because it encodes fold topology rather than chemistry, 3Di alignments detect remote structural similarity that sequence alignment misses.

Structural nearest neighbors (via Foldseek easy-search vs the PDB). Reported per hit: target PDB id, E-value, and alignment TM-score. A TM-score above ~0.5 is the conventional threshold for 'same fold'.

— Confidence and disorder —

For AlphaFold models, the B-factor field carries pLDDT — the model's own estimate of local accuracy on a 0–100 scale. Regions with pLDDT<50 should be treated as essentially unmodeled; they often correspond to intrinsically disordered segments.

B-factor (Debye–Waller factor) reflects atomic displacement in the crystal lattice. It is an experimental observable (units Å²), not a prediction; low values mean the atom is pinned down, high values mean it moves or is heterogeneous across the crystal.

Predicted Aligned Error (PAE) is an AlphaFold confidence matrix: entry (i, j) is the expected error in the position of residue j, in ångströms, when the predi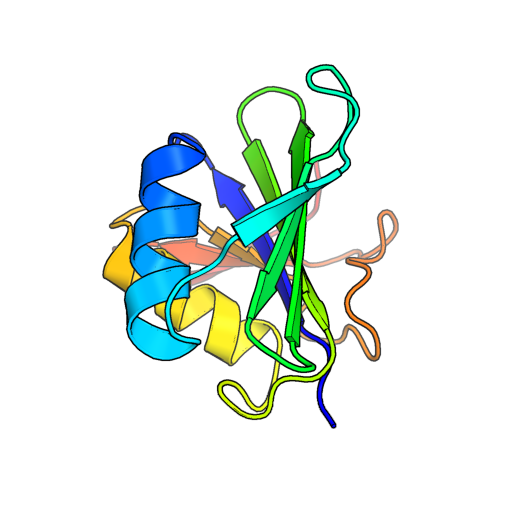ction is superimposed on the true structure at residue i. Low PAE within a block of residues means that block is internally rigid and well-predicted; high PAE between two blocks means their relative placement is uncertain even if each block individually is confident.